Protein AF-A0A960FW73-F1 (afdb_monomer_lite)

Radius of gyration: 21.38 Å; chains: 1; bounding box: 54×30×57 Å

Secondary structure (DSSP, 8-state):
-----GGGHHHHHHHHHHHHHHHHHHHHHT----S-S--------EEEEEEEEETTEEEEEEEEE-TTS-EEEEEEE-HHHHHHHHHHHHHHHHHHT-TTS-HHHHHHHHHHHHHTT---HHHH-----------

pLDDT: mean 91.17, std 8.71, range [55.56, 98.44]

Foldseek 3Di:
DDDPDLLCLVVVLVVVVVVVVVVVVVCVVPDPDDDPPDDDDDDDFDKDKDWDQDSLGIWIKIFGADRVRDTPDIDTDGNQLVCVVVLVVVLVVLCVVPVVPPPVVNVVVNVVSVCSSVHPPVSNDPDDPDDDDDD

Structure (mmCIF, N/CA/C/O backbone):
data_AF-A0A960FW73-F1
#
_entry.id   AF-A0A960FW73-F1
#
loop_
_atom_site.group_PDB
_atom_site.id
_atom_site.type_symbol
_atom_site.label_atom_id
_atom_site.label_alt_id
_atom_site.label_comp_id
_atom_site.label_asym_id
_atom_site.label_entity_id
_atom_site.label_seq_id
_atom_site.pdbx_PDB_ins_code
_atom_site.Cartn_x
_atom_site.Cartn_y
_atom_site.Cartn_z
_atom_site.occupancy
_atom_site.B_iso_or_equiv
_atom_site.auth_seq_id
_atom_site.auth_comp_id
_atom_site.auth_asym_id
_atom_site.auth_atom_id
_atom_site.pdbx_PDB_model_num
ATOM 1 N N . GLN A 1 1 ? -25.347 3.915 -2.683 1.00 60.12 1 GLN A N 1
ATOM 2 C CA . GLN A 1 1 ? -25.306 4.412 -1.284 1.00 60.12 1 GLN A CA 1
ATOM 3 C C . GLN A 1 1 ? -23.835 4.537 -0.876 1.00 60.12 1 GLN A C 1
ATOM 5 O O . GLN A 1 1 ? -23.068 3.680 -1.290 1.00 60.12 1 GLN A O 1
ATOM 10 N N . LYS A 1 2 ? -23.401 5.581 -0.148 1.00 81.12 2 LYS A N 1
ATOM 11 C CA . LYS A 1 2 ? -21.994 5.713 0.301 1.00 81.12 2 LYS A CA 1
ATOM 12 C C . LYS A 1 2 ? -21.829 5.093 1.695 1.00 81.12 2 LYS A C 1
ATOM 14 O O . LYS A 1 2 ? -22.555 5.485 2.604 1.00 81.12 2 LYS A O 1
ATOM 19 N N . CYS A 1 3 ? -20.891 4.160 1.866 1.00 85.88 3 CYS A N 1
ATOM 20 C CA . CYS A 1 3 ? -20.528 3.621 3.181 1.00 85.88 3 CYS A CA 1
ATOM 21 C C . CYS A 1 3 ? -19.546 4.578 3.871 1.00 85.88 3 CYS A C 1
ATOM 23 O O . CYS A 1 3 ? -18.500 4.881 3.309 1.00 85.88 3 CYS A O 1
ATOM 25 N N . ARG A 1 4 ? -19.890 5.068 5.067 1.00 86.50 4 ARG A N 1
ATOM 26 C CA . ARG A 1 4 ? -19.037 5.954 5.887 1.00 86.50 4 ARG A CA 1
ATOM 27 C C . ARG A 1 4 ? -18.661 5.344 7.240 1.00 86.50 4 ARG A C 1
ATOM 29 O O . ARG A 1 4 ? -18.212 6.053 8.126 1.00 86.50 4 ARG A O 1
ATOM 36 N N . ASN A 1 5 ? -18.914 4.050 7.426 1.00 88.75 5 ASN A N 1
ATOM 37 C CA . ASN A 1 5 ? -18.656 3.370 8.688 1.00 88.75 5 ASN A CA 1
ATOM 38 C C . ASN A 1 5 ? -17.345 2.563 8.583 1.00 88.75 5 ASN A C 1
ATOM 40 O O . ASN A 1 5 ? -17.350 1.535 7.896 1.00 88.75 5 ASN A O 1
ATOM 44 N N . PRO A 1 6 ? -16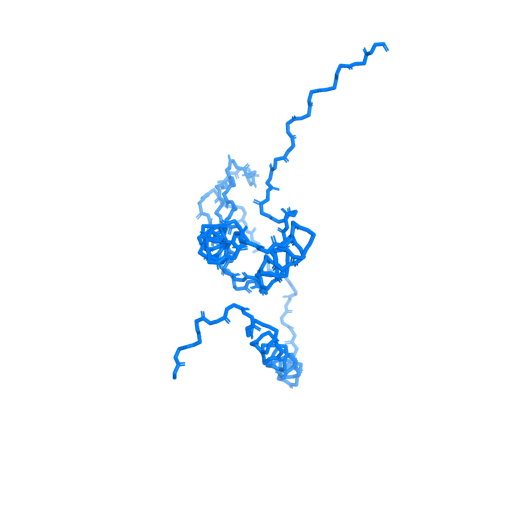.256 2.968 9.267 1.00 85.81 6 PRO A N 1
ATOM 45 C CA . PRO A 1 6 ? -14.973 2.264 9.211 1.00 85.81 6 PRO A CA 1
ATOM 46 C C . PRO A 1 6 ? -15.058 0.830 9.760 1.00 85.81 6 PRO A C 1
ATOM 48 O O . PRO A 1 6 ? -14.335 -0.053 9.304 1.00 85.81 6 PRO A O 1
ATOM 51 N N . PHE A 1 7 ? -16.019 0.525 10.637 1.00 90.12 7 PHE A N 1
ATOM 52 C CA . PHE A 1 7 ? -16.252 -0.835 11.143 1.00 90.12 7 PHE A CA 1
ATOM 53 C C . PHE A 1 7 ? -16.862 -1.786 10.100 1.00 90.12 7 PHE A C 1
ATOM 55 O O . PHE A 1 7 ? -17.032 -2.974 10.361 1.00 90.12 7 PHE A O 1
ATOM 62 N N . ARG A 1 8 ? -17.192 -1.294 8.898 1.00 93.44 8 ARG A N 1
ATOM 63 C CA . ARG A 1 8 ? -17.577 -2.131 7.750 1.00 93.44 8 ARG A CA 1
ATOM 64 C C . ARG A 1 8 ? -16.382 -2.472 6.854 1.00 93.44 8 ARG A C 1
ATOM 66 O O . ARG A 1 8 ? -16.580 -3.162 5.858 1.00 93.44 8 ARG A O 1
ATOM 73 N N . SER A 1 9 ? -15.166 -2.037 7.201 1.00 92.06 9 SER A N 1
ATOM 74 C CA . SER A 1 9 ? -13.953 -2.239 6.392 1.00 92.06 9 SER A CA 1
ATOM 75 C C . SER A 1 9 ? -13.691 -3.704 6.043 1.00 92.06 9 SER A C 1
ATOM 77 O O . SER A 1 9 ? -13.292 -3.994 4.923 1.00 92.06 9 SER A O 1
ATOM 79 N N . ILE A 1 10 ? -13.945 -4.638 6.966 1.00 93.25 10 ILE A N 1
ATOM 80 C CA . ILE A 1 10 ? -13.752 -6.076 6.732 1.00 93.25 10 ILE A CA 1
ATOM 81 C C . ILE A 1 10 ? -14.715 -6.595 5.662 1.00 93.25 10 ILE A C 1
ATOM 83 O O . ILE A 1 10 ? -14.310 -7.370 4.805 1.00 93.25 10 ILE A O 1
ATOM 87 N N . LEU A 1 11 ? -15.971 -6.135 5.669 1.00 94.75 11 LEU A N 1
ATOM 88 C CA . LEU A 1 11 ? -16.943 -6.509 4.639 1.00 94.75 11 LEU A CA 1
ATOM 89 C C . LEU A 1 11 ? -16.541 -5.959 3.270 1.00 94.75 11 LEU A C 1
ATOM 91 O O . LEU A 1 11 ? -16.654 -6.667 2.277 1.00 94.75 11 LEU A O 1
ATOM 95 N N . VAL A 1 12 ? -16.053 -4.717 3.221 1.00 93.50 12 VAL A N 1
ATOM 96 C CA . VAL A 1 12 ? -15.572 -4.103 1.973 1.00 93.50 12 VAL A CA 1
ATOM 97 C C . VAL A 1 12 ? -14.352 -4.859 1.440 1.00 93.50 12 VAL A C 1
ATOM 99 O O . VAL A 1 12 ? -14.373 -5.300 0.297 1.00 93.50 12 VAL A O 1
ATOM 102 N N . ARG A 1 13 ? -13.347 -5.115 2.286 1.00 94.44 13 ARG A N 1
ATOM 103 C CA . ARG A 1 13 ? -12.149 -5.885 1.910 1.00 94.44 13 ARG A CA 1
ATOM 104 C C . ARG A 1 13 ? -12.462 -7.326 1.508 1.00 94.44 13 ARG A C 1
ATOM 106 O O . ARG A 1 13 ? -11.785 -7.874 0.650 1.00 94.44 13 ARG A O 1
ATOM 113 N N . ALA A 1 14 ? -13.489 -7.950 2.087 1.00 96.38 14 ALA A N 1
ATOM 114 C CA . ALA A 1 14 ? -13.930 -9.278 1.660 1.00 96.38 14 ALA A CA 1
ATOM 115 C C . ALA A 1 14 ? -14.471 -9.267 0.219 1.00 96.38 14 ALA A C 1
ATOM 117 O O . ALA A 1 14 ? -14.198 -10.193 -0.541 1.00 96.38 14 ALA A O 1
ATOM 118 N N . VAL A 1 15 ? -15.195 -8.210 -0.169 1.00 96.38 15 VAL A N 1
ATOM 119 C CA . VAL A 1 15 ? -15.643 -8.020 -1.559 1.00 96.38 15 VAL A CA 1
ATOM 120 C C . VAL A 1 15 ? -14.450 -7.769 -2.483 1.00 96.38 15 VAL A C 1
ATOM 122 O O . VAL A 1 15 ? -14.378 -8.382 -3.543 1.00 96.38 15 VAL A O 1
ATOM 125 N N . GLU A 1 16 ? -13.491 -6.934 -2.073 1.00 96.19 16 GLU A N 1
ATOM 126 C CA . GLU A 1 16 ? -12.254 -6.707 -2.839 1.00 96.19 16 GLU A CA 1
ATOM 127 C C . GLU A 1 16 ? -11.449 -7.997 -3.024 1.00 96.19 16 GLU A C 1
ATOM 129 O O . GLU A 1 16 ? -10.941 -8.245 -4.111 1.00 96.19 16 GLU A O 1
ATOM 134 N N . LEU A 1 17 ? -11.370 -8.845 -1.994 1.00 97.31 17 LEU A N 1
ATOM 135 C CA . LEU A 1 17 ? -10.695 -10.137 -2.074 1.00 97.31 17 LEU A CA 1
ATOM 136 C C . LEU A 1 17 ? -11.392 -11.077 -3.061 1.00 97.31 17 LEU A C 1
ATOM 138 O O . LEU A 1 17 ? -10.716 -11.700 -3.874 1.00 97.31 17 LEU A O 1
ATOM 142 N N . ALA A 1 18 ? -12.724 -11.173 -3.009 1.00 98.19 18 ALA A N 1
ATOM 143 C CA . ALA A 1 18 ? -13.486 -11.980 -3.960 1.00 98.19 18 ALA A CA 1
ATOM 144 C C . ALA A 1 18 ? -13.241 -11.506 -5.401 1.00 98.19 18 ALA A C 1
ATOM 146 O O . ALA A 1 18 ? -12.888 -12.310 -6.259 1.00 98.19 18 ALA A O 1
ATOM 147 N N . TYR A 1 19 ? -13.319 -10.193 -5.630 1.00 97.69 19 TYR A N 1
ATOM 148 C CA . TYR A 1 19 ? -13.031 -9.596 -6.930 1.00 97.69 19 TYR A CA 1
ATOM 149 C C . TYR A 1 19 ? -11.588 -9.850 -7.389 1.00 97.69 19 TYR A C 1
ATOM 151 O O . TYR A 1 19 ? -11.363 -10.237 -8.529 1.00 97.69 19 TYR A O 1
ATOM 159 N N . ALA A 1 20 ? -10.597 -9.682 -6.510 1.00 97.44 20 ALA A N 1
ATOM 160 C CA . ALA A 1 20 ? -9.194 -9.918 -6.844 1.00 97.44 20 ALA A CA 1
ATOM 161 C C . ALA A 1 20 ? -8.926 -11.382 -7.231 1.00 97.44 20 ALA A C 1
ATOM 163 O O . ALA A 1 20 ? -8.104 -11.642 -8.108 1.00 97.44 20 ALA A O 1
ATOM 164 N N . LEU A 1 21 ? -9.620 -12.334 -6.599 1.00 98.31 21 LEU A N 1
ATOM 165 C CA . LEU A 1 21 ? -9.547 -13.751 -6.960 1.00 98.31 21 LEU A CA 1
ATOM 166 C C . LEU A 1 21 ? -10.194 -14.021 -8.323 1.00 98.31 21 LEU A C 1
ATOM 168 O O . LEU A 1 21 ? -9.598 -14.725 -9.136 1.00 98.31 21 LEU A O 1
ATOM 172 N N . GLU A 1 22 ? -11.370 -13.448 -8.591 1.00 98.44 22 GLU A N 1
ATOM 173 C CA . GLU A 1 22 ? -12.029 -13.548 -9.901 1.00 98.44 22 GLU A CA 1
ATOM 174 C C . GLU A 1 22 ? -11.154 -12.960 -11.016 1.00 98.44 22 GLU A C 1
ATOM 176 O O . GLU A 1 22 ? -10.932 -13.610 -12.036 1.00 98.44 22 GLU A O 1
ATOM 181 N N . GLU A 1 23 ? -10.576 -11.777 -10.797 1.00 97.94 23 GLU A N 1
ATOM 182 C CA . GLU A 1 23 ? -9.673 -11.144 -11.757 1.00 97.94 23 GLU A CA 1
ATOM 183 C C . GLU A 1 23 ? -8.388 -11.943 -11.966 1.00 97.94 23 GLU A C 1
ATOM 185 O O . GLU A 1 23 ? -7.907 -12.034 -13.094 1.00 97.94 23 GLU A O 1
ATOM 190 N N . ALA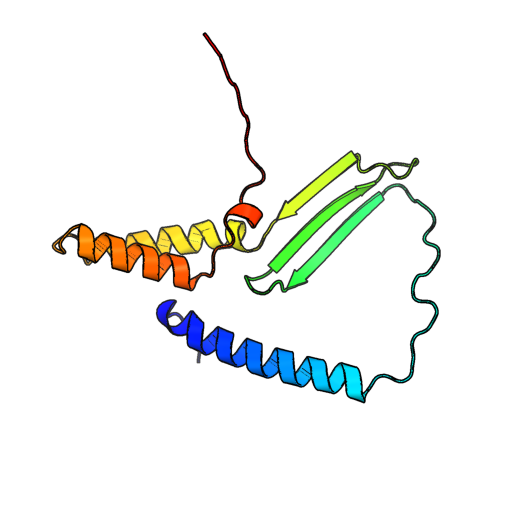 A 1 24 ? -7.835 -12.554 -10.915 1.00 97.81 24 ALA A N 1
ATOM 191 C CA . ALA A 1 24 ? -6.667 -13.416 -11.052 1.00 97.81 24 ALA A CA 1
ATOM 192 C C . ALA A 1 24 ? -6.966 -14.628 -11.946 1.00 97.81 24 ALA A C 1
ATOM 194 O O . ALA A 1 24 ? -6.171 -14.933 -12.834 1.00 97.81 24 ALA A O 1
ATOM 195 N N . VAL A 1 25 ? -8.117 -15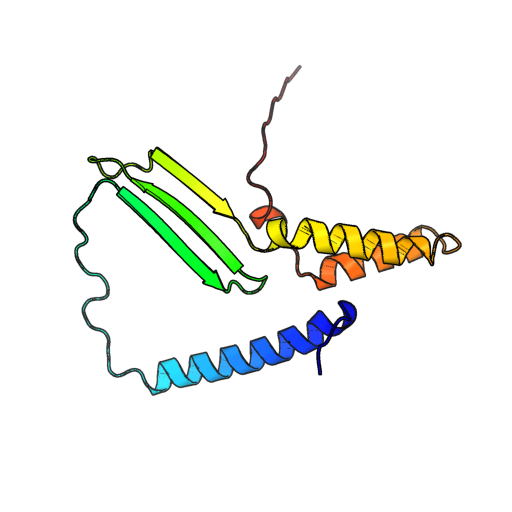.284 -11.752 1.00 98.19 25 VAL A N 1
ATOM 196 C CA . VAL A 1 25 ? -8.563 -16.393 -12.613 1.00 98.19 25 VAL A CA 1
ATOM 197 C C . VAL A 1 25 ? -8.751 -15.908 -14.046 1.00 98.19 25 VAL A C 1
ATOM 199 O O . VAL A 1 25 ? -8.183 -16.499 -14.957 1.00 98.19 25 VAL A O 1
ATOM 202 N N . ARG A 1 26 ? -9.446 -14.783 -14.247 1.00 98.00 26 ARG A N 1
ATOM 203 C CA . ARG A 1 26 ? -9.654 -14.200 -15.577 1.00 98.00 26 ARG A CA 1
ATOM 204 C C . ARG A 1 26 ? -8.334 -13.911 -16.297 1.00 98.00 26 ARG A C 1
ATOM 206 O O . ARG A 1 26 ? -8.184 -14.263 -17.458 1.00 98.00 26 ARG A O 1
ATOM 213 N N . VAL A 1 27 ? -7.359 -13.301 -15.617 1.00 96.06 27 VAL A N 1
ATOM 214 C CA . VAL A 1 27 ? -6.031 -13.003 -16.188 1.00 96.06 27 VAL A CA 1
ATOM 215 C C . VAL A 1 27 ? -5.279 -14.278 -16.579 1.00 96.06 27 VAL A C 1
ATOM 217 O O . VAL A 1 27 ? -4.571 -14.272 -17.585 1.00 96.06 27 VAL A O 1
ATOM 220 N N . ILE A 1 28 ? -5.418 -15.356 -15.803 1.00 96.06 28 ILE A N 1
ATOM 221 C CA . ILE A 1 28 ? -4.815 -16.659 -16.110 1.00 96.06 28 ILE A CA 1
ATOM 222 C C . ILE A 1 28 ? -5.507 -17.307 -17.315 1.00 96.06 28 ILE A C 1
ATOM 224 O O . ILE A 1 28 ? -4.819 -17.783 -18.215 1.00 96.06 28 ILE A O 1
ATOM 228 N N . ASP A 1 29 ? -6.839 -17.306 -17.351 1.00 97.12 29 ASP A N 1
ATOM 229 C CA . ASP A 1 29 ? -7.625 -17.926 -18.424 1.00 97.12 29 ASP A CA 1
ATOM 230 C C . ASP A 1 29 ? -7.461 -17.186 -19.763 1.00 97.12 29 ASP A C 1
ATOM 232 O O . ASP A 1 29 ? -7.370 -17.814 -20.819 1.00 97.12 29 ASP A O 1
ATOM 236 N N . ASP A 1 30 ? -7.355 -15.854 -19.722 1.00 96.06 30 ASP A N 1
ATOM 237 C CA . ASP A 1 30 ? -7.140 -14.998 -20.895 1.00 96.06 30 ASP A CA 1
ATOM 238 C C . ASP A 1 30 ? -5.677 -15.005 -21.383 1.00 96.06 30 ASP A C 1
ATOM 240 O O . ASP A 1 30 ? -5.339 -14.366 -22.386 1.00 96.06 30 ASP A O 1
ATOM 244 N N . TRP A 1 31 ? -4.771 -15.694 -20.684 1.00 93.12 31 TRP A N 1
ATOM 245 C CA . TRP A 1 31 ? -3.351 -15.674 -21.005 1.00 93.12 31 TRP A CA 1
ATOM 246 C C . TRP A 1 31 ? -3.035 -16.436 -22.299 1.00 93.12 31 TRP A C 1
ATOM 248 O O . TRP A 1 31 ? -3.103 -17.662 -22.366 1.00 93.12 31 TRP A O 1
ATOM 258 N N . GLN A 1 32 ? -2.579 -15.715 -23.326 1.00 92.44 32 GLN A N 1
ATOM 259 C CA . GLN A 1 32 ? -2.218 -16.285 -24.637 1.00 92.44 32 GLN A CA 1
ATOM 260 C C . GLN A 1 32 ? -0.700 -16.478 -24.832 1.00 92.44 32 GLN A C 1
ATOM 262 O O . GLN A 1 32 ? -0.239 -16.725 -25.946 1.00 92.44 32 GLN A O 1
ATOM 267 N N . GLY A 1 33 ? 0.084 -16.382 -23.753 1.00 86.31 33 GLY A N 1
ATOM 268 C CA . GLY A 1 33 ? 1.550 -16.362 -23.790 1.00 86.31 33 GLY A CA 1
ATOM 269 C C . GLY A 1 33 ? 2.129 -14.949 -23.654 1.00 86.31 33 GLY A C 1
ATOM 270 O O . GLY A 1 33 ? 1.508 -13.965 -24.049 1.00 86.31 33 GLY A O 1
ATOM 271 N N . ALA A 1 34 ? 3.335 -14.842 -23.085 1.00 76.69 34 ALA A N 1
ATOM 272 C CA . ALA A 1 34 ? 4.051 -13.569 -22.981 1.00 76.69 34 ALA A CA 1
ATOM 273 C C . ALA A 1 34 ? 4.893 -13.300 -24.232 1.00 76.69 34 ALA A C 1
ATOM 275 O O . ALA A 1 34 ? 5.480 -14.214 -24.813 1.00 76.69 34 ALA A O 1
ATOM 276 N N . ALA A 1 35 ? 5.067 -12.016 -24.554 1.00 76.00 35 ALA A N 1
ATOM 277 C CA . ALA A 1 35 ? 6.270 -11.552 -25.242 1.00 76.00 35 ALA A CA 1
ATOM 278 C C . ALA A 1 35 ? 7.521 -11.782 -24.358 1.00 76.00 35 ALA A C 1
ATOM 280 O O . ALA A 1 35 ? 7.459 -12.423 -23.309 1.00 76.00 35 ALA A O 1
ATOM 281 N N . ALA A 1 36 ? 8.678 -11.249 -24.755 1.00 85.75 36 ALA A N 1
ATOM 282 C CA . 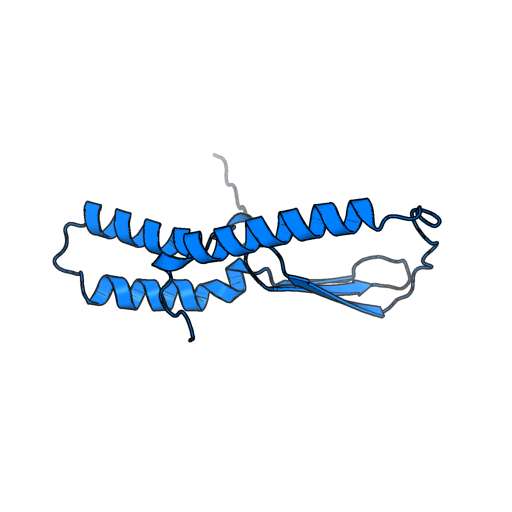ALA A 1 36 ? 9.849 -11.255 -23.880 1.00 85.75 36 ALA A CA 1
ATOM 283 C C . ALA A 1 36 ? 9.485 -10.707 -22.474 1.00 85.75 36 ALA A C 1
ATOM 285 O O . ALA A 1 36 ? 8.786 -9.695 -22.387 1.00 85.75 36 ALA A O 1
ATOM 286 N N . PRO A 1 37 ? 9.944 -11.345 -21.377 1.00 86.75 37 PRO A N 1
ATOM 287 C CA . PRO A 1 37 ? 9.544 -10.996 -20.005 1.00 86.75 37 PRO A CA 1
ATOM 288 C C . PRO A 1 37 ? 10.047 -9.615 -19.556 1.00 86.75 37 PRO A C 1
ATOM 290 O O . PRO A 1 37 ? 9.652 -9.114 -18.507 1.00 86.75 37 PRO A O 1
ATOM 293 N N . ALA A 1 38 ? 10.930 -9.011 -20.346 1.00 90.19 38 ALA A N 1
ATOM 294 C CA . ALA A 1 38 ? 11.411 -7.655 -20.197 1.00 90.19 38 ALA A CA 1
ATOM 295 C C . ALA A 1 38 ? 11.748 -7.088 -21.580 1.00 90.19 38 ALA A C 1
ATOM 297 O O . ALA A 1 38 ? 12.026 -7.828 -22.527 1.00 90.19 38 ALA A O 1
ATOM 298 N N . ILE A 1 39 ? 11.766 -5.764 -21.664 1.00 90.88 39 ILE A N 1
ATOM 299 C CA . ILE A 1 39 ? 12.308 -5.020 -22.798 1.00 90.88 39 ILE A CA 1
ATOM 300 C C . ILE A 1 39 ? 13.555 -4.266 -22.347 1.00 90.88 39 ILE A C 1
ATOM 302 O O . ILE A 1 39 ? 13.681 -3.906 -21.175 1.00 90.88 39 ILE A O 1
ATOM 306 N N . GLU A 1 40 ? 14.472 -4.012 -23.275 1.00 92.00 40 GLU A N 1
ATOM 307 C CA . GLU A 1 40 ? 15.600 -3.132 -23.002 1.00 92.00 40 GLU A CA 1
ATOM 308 C C . GLU A 1 40 ? 15.090 -1.696 -22.838 1.00 92.00 40 GLU A C 1
ATOM 310 O O . GLU A 1 40 ? 14.423 -1.147 -23.718 1.00 92.00 40 GLU A O 1
ATOM 315 N N . VAL A 1 41 ? 15.387 -1.091 -21.689 1.00 90.19 41 VAL A N 1
ATOM 316 C CA . VAL A 1 41 ? 15.030 0.296 -21.394 1.00 90.19 41 VAL A CA 1
ATOM 317 C C . VAL A 1 41 ? 16.329 1.086 -21.258 1.00 90.19 41 VAL A C 1
ATOM 319 O O . VAL A 1 41 ? 16.990 0.980 -20.223 1.00 90.19 41 VAL A O 1
ATOM 322 N N . PRO A 1 42 ? 16.731 1.864 -22.280 1.00 91.69 42 PRO A N 1
ATOM 323 C CA . PRO A 1 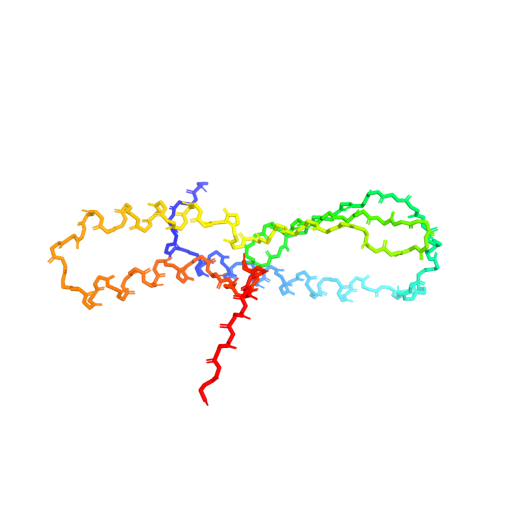42 ? 17.930 2.680 -22.179 1.00 91.69 42 PRO A CA 1
ATOM 324 C C . PRO A 1 42 ? 17.736 3.749 -21.104 1.00 91.69 42 PRO A C 1
ATOM 326 O O . PRO A 1 42 ? 16.687 4.398 -21.035 1.00 91.69 42 PRO A O 1
ATOM 329 N N . VAL A 1 43 ? 18.767 3.941 -20.282 1.00 91.56 43 VAL A N 1
ATOM 330 C CA . VAL A 1 43 ? 18.782 4.959 -19.231 1.00 91.56 43 VAL A CA 1
ATOM 331 C C . VAL A 1 43 ? 18.584 6.341 -19.842 1.00 91.56 43 VAL A C 1
ATOM 333 O O . VAL A 1 43 ? 19.220 6.706 -20.831 1.00 91.56 43 VAL A O 1
ATOM 336 N N . ARG A 1 44 ? 17.685 7.118 -19.237 1.00 94.00 44 ARG A N 1
ATOM 337 C CA . ARG A 1 44 ? 17.442 8.514 -19.591 1.00 94.00 44 ARG A CA 1
ATOM 338 C C . ARG A 1 44 ? 17.277 9.320 -18.316 1.00 94.00 44 ARG A C 1
ATOM 340 O O . ARG A 1 44 ? 16.489 8.943 -17.448 1.00 94.00 44 ARG A O 1
ATOM 347 N N . ALA A 1 45 ? 17.984 10.443 -18.236 1.00 97.00 45 ALA A N 1
ATOM 348 C CA . ALA A 1 45 ? 17.736 11.419 -17.191 1.00 97.00 45 ALA A CA 1
ATOM 349 C C . ALA A 1 45 ? 16.299 11.945 -17.306 1.00 97.00 45 ALA A C 1
ATOM 351 O O . ALA A 1 45 ? 15.796 12.183 -18.408 1.00 97.00 45 ALA A O 1
ATOM 352 N N . GLY A 1 46 ? 15.629 12.130 -16.173 1.00 97.25 46 GLY A N 1
ATOM 353 C CA . GLY A 1 46 ? 14.248 12.594 -16.176 1.00 97.25 46 GLY A CA 1
ATOM 354 C C . GLY A 1 46 ? 13.531 12.407 -14.851 1.00 97.25 46 GLY A C 1
ATOM 355 O O . GLY A 1 46 ? 14.108 11.968 -13.858 1.00 97.25 46 GLY A O 1
ATOM 356 N N . VAL A 1 47 ? 12.248 12.759 -14.847 1.00 98.12 47 VAL A N 1
ATOM 357 C CA . VAL A 1 47 ? 11.352 12.566 -13.706 1.00 98.12 47 VAL A CA 1
ATOM 358 C C . VAL A 1 47 ? 10.268 11.575 -14.106 1.00 98.12 47 VAL A C 1
ATOM 360 O O . VAL A 1 47 ? 9.552 11.794 -15.080 1.00 98.12 47 VAL A O 1
ATOM 363 N N . GLY A 1 48 ? 10.168 10.483 -13.355 1.00 96.50 48 GLY A N 1
ATOM 364 C CA . GLY A 1 48 ? 9.150 9.453 -13.517 1.00 96.50 48 GLY A CA 1
ATOM 365 C C . GLY A 1 48 ? 8.154 9.483 -12.366 1.00 96.50 48 GLY A C 1
ATOM 366 O O . GLY A 1 48 ? 8.529 9.736 -11.221 1.00 96.50 48 GLY A O 1
ATOM 367 N N . HIS A 1 49 ? 6.894 9.197 -12.677 1.00 97.94 49 HIS A N 1
ATOM 368 C CA . HIS A 1 49 ? 5.812 9.077 -11.707 1.00 97.94 49 HIS A CA 1
ATOM 369 C C . HIS A 1 49 ? 5.148 7.710 -11.870 1.00 97.94 49 HIS A C 1
ATOM 371 O O . HIS A 1 49 ? 4.964 7.244 -12.993 1.00 97.94 49 HIS A O 1
ATOM 377 N N . GLY A 1 50 ? 4.775 7.086 -10.759 1.00 97.38 50 GLY A N 1
ATOM 378 C CA . GLY A 1 50 ? 4.022 5.839 -10.731 1.00 97.38 50 GLY A CA 1
ATOM 379 C C . GLY A 1 50 ? 2.921 5.933 -9.690 1.00 97.38 50 GLY A C 1
ATOM 380 O O . GLY A 1 50 ? 3.159 6.401 -8.579 1.00 97.38 50 GLY A O 1
ATOM 381 N N . ALA A 1 51 ? 1.717 5.509 -10.053 1.00 97.75 51 ALA A N 1
ATOM 382 C CA . ALA A 1 51 ? 0.590 5.428 -9.140 1.00 97.75 51 ALA A CA 1
ATOM 383 C C . ALA A 1 51 ? -0.101 4.079 -9.329 1.00 97.75 51 ALA A C 1
ATOM 385 O O . ALA A 1 51 ? -0.359 3.670 -10.460 1.00 97.75 51 ALA A O 1
ATOM 386 N N . THR A 1 52 ? -0.372 3.390 -8.226 1.00 96.75 52 THR A N 1
ATOM 387 C CA . THR A 1 52 ? -1.074 2.100 -8.219 1.00 96.75 52 THR A CA 1
ATOM 388 C C . THR A 1 52 ? -2.006 2.035 -7.021 1.00 96.75 52 THR A C 1
ATOM 390 O O . THR A 1 52 ? -1.729 2.656 -5.996 1.00 96.75 52 THR A O 1
ATOM 393 N N . GLU A 1 53 ? -3.088 1.272 -7.128 1.00 95.94 53 GLU A N 1
ATOM 394 C CA . GLU A 1 53 ? -3.901 0.924 -5.964 1.00 95.94 53 GLU A CA 1
ATOM 395 C C . GLU A 1 53 ? -3.239 -0.245 -5.236 1.00 95.94 53 GLU A C 1
ATOM 397 O O . GLU A 1 53 ? -3.215 -1.375 -5.724 1.00 95.94 53 GLU A O 1
ATOM 402 N N . ALA A 1 54 ? -2.662 0.037 -4.070 1.00 94.25 54 ALA A N 1
ATOM 403 C CA . ALA A 1 54 ? -2.248 -1.004 -3.144 1.00 94.25 54 ALA A CA 1
ATOM 404 C C . ALA A 1 54 ? -3.463 -1.439 -2.301 1.00 94.25 54 ALA A C 1
ATOM 406 O O . ALA A 1 54 ? -4.424 -0.682 -2.172 1.00 94.25 54 ALA A O 1
ATOM 407 N N . PRO A 1 55 ? -3.420 -2.597 -1.613 1.00 92.12 55 PRO A N 1
ATOM 408 C CA . PRO A 1 55 ? -4.558 -3.074 -0.812 1.00 92.12 55 PRO A CA 1
ATOM 409 C C . PRO A 1 55 ? -5.031 -2.127 0.307 1.00 92.12 55 PRO A C 1
ATOM 411 O O . PRO A 1 55 ? -6.067 -2.353 0.916 1.00 92.12 55 PRO A O 1
ATOM 414 N N . ARG A 1 56 ? -4.243 -1.092 0.630 1.00 93.19 56 ARG A N 1
ATOM 415 C CA . ARG A 1 56 ? -4.509 -0.112 1.698 1.00 93.19 56 ARG A CA 1
ATOM 416 C C . ARG A 1 56 ? -4.874 1.278 1.157 1.00 93.19 56 ARG A C 1
ATOM 418 O O . ARG A 1 56 ? -4.978 2.219 1.943 1.00 93.19 56 ARG A O 1
ATOM 425 N N . GLY A 1 57 ? -5.018 1.409 -0.165 1.00 92.88 57 GLY A N 1
ATOM 426 C CA . GLY A 1 57 ? -5.290 2.647 -0.898 1.00 92.88 57 GLY A CA 1
ATOM 427 C C . GLY A 1 57 ? -4.188 3.014 -1.898 1.00 92.88 57 GLY A C 1
ATOM 428 O O . GLY A 1 57 ? -3.297 2.214 -2.197 1.00 92.88 57 GLY A O 1
ATOM 429 N N . LEU A 1 58 ? -4.221 4.261 -2.369 1.00 96.19 58 LEU A N 1
ATOM 430 C CA . LEU A 1 58 ? -3.321 4.767 -3.401 1.00 96.19 58 LEU A CA 1
ATOM 431 C C . LEU A 1 58 ? -1.855 4.761 -2.948 1.00 96.19 58 LEU A C 1
ATOM 433 O O . LEU A 1 58 ? -1.500 5.348 -1.928 1.00 96.19 58 LEU A O 1
ATOM 437 N N . LEU A 1 59 ? -0.983 4.152 -3.744 1.00 96.38 59 LEU A N 1
ATOM 438 C CA . LEU A 1 59 ? 0.467 4.211 -3.605 1.00 96.38 59 LEU A CA 1
ATOM 439 C C . LEU A 1 59 ? 1.037 5.078 -4.727 1.00 96.38 59 LEU A C 1
ATOM 441 O O . LEU A 1 59 ? 0.909 4.727 -5.901 1.00 96.38 59 LEU A O 1
ATOM 445 N N . TYR A 1 60 ? 1.685 6.187 -4.366 1.00 97.50 60 TYR A N 1
ATOM 446 C CA . TYR A 1 60 ? 2.293 7.115 -5.320 1.00 97.50 60 TYR A CA 1
ATOM 447 C C . TYR A 1 60 ? 3.804 7.214 -5.138 1.00 97.50 60 TYR A C 1
ATOM 449 O O . TYR A 1 60 ? 4.307 7.385 -4.028 1.00 97.50 60 TYR A O 1
ATOM 457 N N . HIS A 1 61 ? 4.533 7.117 -6.243 1.00 97.44 61 HIS A N 1
ATOM 458 C CA . HIS A 1 61 ? 5.982 7.204 -6.298 1.00 97.44 61 HIS A CA 1
ATOM 459 C C . HIS A 1 61 ? 6.401 8.249 -7.334 1.00 97.44 61 HIS A C 1
ATOM 461 O O . HIS A 1 61 ? 5.838 8.330 -8.427 1.00 97.44 61 HIS A O 1
ATOM 467 N N . ARG A 1 62 ? 7.446 9.011 -7.018 1.00 98.06 62 ARG A N 1
ATOM 468 C CA . ARG A 1 62 ? 8.138 9.899 -7.951 1.00 98.06 62 ARG A CA 1
ATOM 469 C C . ARG A 1 62 ? 9.637 9.713 -7.811 1.00 98.06 62 ARG A C 1
ATOM 471 O O . ARG A 1 62 ? 10.158 9.755 -6.701 1.00 98.06 62 ARG A O 1
ATOM 478 N N . TYR A 1 63 ? 10.323 9.586 -8.937 1.00 97.81 63 TYR A N 1
ATOM 479 C CA . TYR A 1 63 ? 11.773 9.440 -8.984 1.00 97.81 63 TYR A CA 1
ATOM 480 C C . TYR A 1 63 ? 12.381 10.454 -9.943 1.00 97.81 63 TYR A C 1
ATOM 482 O O . TYR A 1 63 ? 11.851 10.664 -11.034 1.00 97.81 63 TYR A O 1
ATOM 490 N N . ARG A 1 64 ? 13.508 11.054 -9.558 1.00 98.12 64 ARG A N 1
ATOM 491 C CA . ARG A 1 64 ? 14.379 11.810 -10.463 1.00 98.12 64 ARG A CA 1
ATOM 492 C C . ARG A 1 64 ? 15.606 10.964 -10.774 1.00 98.12 64 ARG A C 1
ATOM 494 O O . ARG A 1 64 ? 16.366 10.643 -9.864 1.00 98.12 64 ARG A O 1
ATOM 501 N N . ILE A 1 65 ? 15.788 10.629 -12.043 1.00 97.62 65 ILE A N 1
ATOM 502 C CA . ILE A 1 65 ? 16.892 9.814 -12.553 1.00 97.62 65 ILE A CA 1
ATOM 503 C C . ILE A 1 65 ? 17.926 10.731 -13.214 1.00 97.62 65 ILE A C 1
ATOM 505 O O . ILE A 1 65 ? 17.552 11.653 -13.945 1.00 97.62 65 ILE A O 1
ATOM 509 N N . ALA A 1 66 ? 19.209 10.513 -12.931 1.00 96.81 66 ALA A N 1
ATOM 510 C CA . ALA A 1 66 ? 20.331 11.220 -13.548 1.00 96.81 66 ALA A CA 1
ATOM 511 C C . ALA A 1 66 ? 20.790 10.544 -14.856 1.00 96.81 66 ALA A C 1
ATOM 513 O O . ALA A 1 66 ? 20.297 9.481 -15.228 1.00 96.81 66 ALA A O 1
ATOM 514 N N . GLU A 1 67 ? 21.727 11.167 -15.577 1.00 95.75 67 GLU A N 1
ATOM 515 C CA . GLU A 1 67 ? 22.225 10.655 -16.867 1.00 95.75 67 GLU A CA 1
ATOM 516 C C . GLU A 1 67 ? 22.923 9.294 -16.749 1.00 95.75 67 GLU A C 1
ATOM 518 O O . GLU A 1 67 ? 22.822 8.473 -17.655 1.00 95.75 67 GLU A O 1
ATOM 523 N N . ASP A 1 68 ? 23.574 9.032 -15.615 1.00 94.88 68 ASP A N 1
ATOM 524 C CA . ASP A 1 68 ? 24.218 7.754 -15.294 1.00 94.88 68 ASP A CA 1
ATOM 525 C C . ASP A 1 68 ? 23.233 6.676 -14.799 1.00 94.88 68 ASP A C 1
ATOM 527 O O . ASP A 1 68 ? 23.634 5.550 -14.508 1.00 94.88 68 ASP A O 1
ATOM 531 N N . GLY A 1 69 ? 21.942 7.011 -14.698 1.00 94.56 69 GLY A N 1
ATOM 532 C CA . GLY A 1 69 ? 20.882 6.112 -14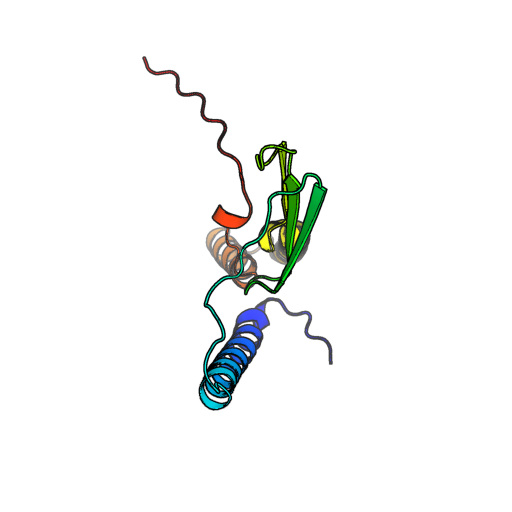.243 1.00 94.56 69 GLY A CA 1
ATOM 533 C C . GLY A 1 69 ? 20.691 6.062 -12.733 1.00 94.56 69 GLY A C 1
ATOM 534 O O . GLY A 1 69 ? 19.812 5.342 -12.259 1.00 94.56 69 GLY A O 1
ATOM 535 N N . SER A 1 70 ? 21.457 6.837 -11.965 1.00 96.62 70 SER A N 1
ATOM 536 C CA . SER A 1 70 ? 21.277 6.925 -10.518 1.00 96.62 70 SER A CA 1
ATOM 537 C C . SER A 1 70 ? 19.982 7.657 -10.143 1.00 96.62 70 SER A C 1
ATOM 539 O O . SER A 1 70 ? 19.523 8.576 -10.829 1.00 96.62 70 SER A O 1
ATOM 541 N N . ILE A 1 71 ? 19.373 7.253 -9.023 1.00 97.06 71 ILE A N 1
ATOM 542 C CA . ILE A 1 71 ? 18.228 7.956 -8.437 1.00 97.06 71 ILE A CA 1
ATOM 543 C C . ILE A 1 71 ? 18.767 9.145 -7.640 1.00 97.06 71 ILE A C 1
ATOM 545 O O . ILE A 1 71 ? 19.328 8.978 -6.561 1.00 97.06 71 ILE A O 1
ATOM 549 N N . GLY A 1 72 ? 18.571 10.354 -8.159 1.00 95.62 72 GLY A N 1
ATOM 550 C CA . GLY A 1 72 ? 18.940 11.591 -7.471 1.00 95.62 72 GLY A CA 1
ATOM 551 C C . GLY A 1 72 ? 17.888 12.075 -6.471 1.00 95.62 72 GLY A C 1
ATOM 552 O O . GLY A 1 72 ? 18.193 12.894 -5.608 1.00 95.62 72 GLY A O 1
ATOM 553 N N . GLU A 1 73 ? 16.639 11.626 -6.600 1.00 97.56 73 GLU A N 1
ATOM 554 C CA . GLU A 1 73 ? 15.545 11.967 -5.686 1.00 97.56 73 GLU A CA 1
ATOM 555 C C . GLU A 1 73 ? 14.463 10.888 -5.732 1.00 97.56 73 GLU A C 1
ATOM 557 O O . GLU A 1 73 ? 14.126 10.399 -6.813 1.00 97.56 73 GLU A O 1
ATOM 562 N N . ALA A 1 74 ? 13.888 10.561 -4.576 1.00 96.50 74 ALA A N 1
ATOM 563 C CA . ALA A 1 74 ? 12.740 9.674 -4.458 1.00 96.50 74 ALA A CA 1
ATOM 564 C C . ALA A 1 74 ? 11.699 10.292 -3.518 1.00 96.50 74 ALA A C 1
ATOM 566 O O . ALA A 1 74 ? 12.008 10.671 -2.390 1.00 96.50 74 ALA A O 1
ATOM 567 N N . THR A 1 75 ? 10.455 10.365 -3.977 1.00 96.25 75 THR A N 1
ATOM 568 C CA . THR A 1 75 ? 9.289 10.688 -3.156 1.00 96.25 75 THR A CA 1
ATOM 569 C C . THR A 1 75 ? 8.362 9.486 -3.180 1.00 96.25 75 THR A C 1
ATOM 571 O O . THR A 1 75 ? 7.920 9.072 -4.250 1.00 96.25 75 THR A O 1
ATOM 574 N N . ILE A 1 76 ? 8.059 8.934 -2.010 1.00 95.06 76 ILE A N 1
ATOM 575 C CA . ILE A 1 76 ? 7.139 7.809 -1.854 1.00 95.06 76 ILE A CA 1
ATOM 576 C C . ILE A 1 76 ? 6.026 8.268 -0.920 1.00 95.06 76 ILE A C 1
ATOM 578 O O . ILE A 1 76 ? 6.287 8.731 0.189 1.00 95.06 76 ILE A O 1
ATOM 582 N N . VAL A 1 77 ? 4.787 8.177 -1.394 1.00 95.12 77 VAL A N 1
ATOM 583 C CA . VAL A 1 77 ? 3.580 8.522 -0.646 1.00 95.12 77 VAL A CA 1
ATOM 584 C C . VAL A 1 77 ? 2.757 7.238 -0.501 1.00 95.12 77 VAL A C 1
ATOM 586 O O . VAL A 1 77 ? 1.986 6.884 -1.398 1.00 95.12 77 VAL A O 1
ATOM 589 N N . PRO A 1 78 ? 2.978 6.481 0.588 1.00 94.25 78 PRO A N 1
ATOM 590 C CA . PRO A 1 78 ? 2.299 5.218 0.835 1.00 94.25 78 PRO A CA 1
ATOM 591 C C . PRO A 1 78 ? 0.841 5.438 1.281 1.00 94.25 78 PRO A C 1
ATOM 593 O O . PRO A 1 78 ? 0.496 6.513 1.779 1.00 94.25 78 PRO A O 1
ATOM 596 N N . PRO A 1 79 ? -0.042 4.433 1.157 1.00 93.50 79 PRO A N 1
ATOM 597 C CA . PRO A 1 79 ? -1.463 4.611 1.461 1.00 93.50 79 PRO A CA 1
ATOM 598 C C . PRO A 1 79 ? -1.736 4.934 2.934 1.00 93.50 79 PRO A C 1
ATOM 600 O O . PRO A 1 79 ? -2.534 5.806 3.267 1.00 93.50 79 PRO A O 1
ATOM 603 N N . THR A 1 80 ? -1.040 4.255 3.849 1.00 93.06 80 THR A N 1
ATOM 604 C CA . THR A 1 80 ? -1.275 4.421 5.289 1.00 93.06 80 THR A CA 1
ATOM 605 C C . THR A 1 80 ? -0.918 5.826 5.785 1.00 93.06 80 THR A C 1
ATOM 607 O O . THR A 1 80 ? -1.633 6.342 6.639 1.00 93.06 80 THR A O 1
ATOM 610 N N . SER A 1 81 ? 0.117 6.481 5.240 1.00 92.38 81 SER A N 1
ATOM 611 C CA . SER A 1 81 ? 0.446 7.860 5.636 1.00 92.38 81 SER A CA 1
ATOM 612 C C . SER A 1 81 ? -0.601 8.862 5.143 1.00 92.38 81 SER A C 1
ATOM 614 O O . SER A 1 81 ? -0.937 9.799 5.860 1.00 92.38 81 SER A O 1
ATOM 616 N N . GLN A 1 82 ? -1.194 8.629 3.969 1.00 93.44 82 GLN A N 1
ATOM 617 C CA . GLN A 1 82 ? -2.313 9.437 3.469 1.00 93.44 82 GLN A CA 1
ATOM 618 C C . GLN A 1 82 ? -3.560 9.292 4.350 1.00 93.44 82 GLN A C 1
ATOM 620 O O . GLN A 1 82 ? -4.253 10.274 4.613 1.00 93.44 82 GLN A O 1
ATOM 625 N N . ASN A 1 83 ? -3.819 8.085 4.856 1.00 92.38 83 ASN A N 1
ATOM 626 C CA . ASN A 1 83 ? -4.965 7.807 5.722 1.00 92.38 83 ASN A CA 1
ATOM 627 C C . ASN A 1 83 ? -4.785 8.300 7.167 1.00 92.38 83 ASN A C 1
ATOM 629 O O . ASN A 1 83 ? -5.759 8.312 7.918 1.00 92.38 83 ASN A O 1
ATOM 633 N N . GLN A 1 84 ? -3.587 8.735 7.571 1.00 93.44 84 GLN A N 1
ATOM 634 C CA . GLN A 1 84 ? -3.297 9.105 8.959 1.00 93.44 84 GLN A CA 1
ATOM 635 C C . GLN A 1 84 ? -4.235 10.197 9.492 1.00 93.44 84 GLN A C 1
ATOM 637 O O . GLN A 1 84 ? -4.763 10.070 10.594 1.00 93.44 84 GLN A O 1
ATOM 642 N N . LEU A 1 85 ? -4.514 11.229 8.690 1.00 93.69 85 LEU A N 1
ATOM 643 C CA . LEU A 1 85 ? -5.417 12.309 9.096 1.00 93.69 85 LEU A CA 1
ATOM 644 C C . LEU A 1 85 ? -6.844 11.800 9.366 1.00 93.69 85 LEU A C 1
ATOM 646 O O . LEU A 1 85 ? -7.493 12.253 10.309 1.00 93.69 85 LEU A O 1
ATOM 650 N N . ALA A 1 86 ? -7.325 10.856 8.552 1.00 93.00 86 ALA A N 1
ATOM 651 C CA . ALA A 1 86 ? -8.637 10.243 8.734 1.00 93.00 86 ALA A CA 1
ATOM 652 C C . ALA A 1 86 ? -8.665 9.361 9.988 1.00 93.00 86 ALA A C 1
ATOM 654 O O . ALA A 1 86 ? -9.581 9.487 10.794 1.00 93.00 86 ALA A O 1
ATOM 655 N N . VAL A 1 87 ? -7.626 8.545 10.201 1.00 93.69 87 VAL A N 1
ATOM 656 C CA . VAL A 1 87 ? -7.481 7.712 11.406 1.00 93.69 87 VAL A CA 1
ATOM 657 C C . VAL A 1 87 ? -7.515 8.574 12.669 1.00 93.69 87 VAL A C 1
ATOM 659 O O . VAL A 1 87 ? -8.277 8.284 13.586 1.00 93.69 87 VAL A O 1
ATOM 662 N N . GLU A 1 88 ? -6.728 9.651 12.721 1.00 94.62 88 GLU A N 1
ATOM 663 C CA . GLU A 1 88 ? -6.679 10.553 13.878 1.00 94.62 88 GLU A CA 1
ATOM 664 C C . GLU A 1 88 ? -8.008 11.286 14.105 1.00 94.62 88 GLU A C 1
ATOM 666 O O . GLU A 1 88 ? -8.448 11.444 15.248 1.00 94.62 88 GLU A O 1
ATOM 671 N N . GLY A 1 89 ? -8.653 11.738 13.025 1.00 94.38 89 GLY A N 1
ATOM 672 C CA . GLY A 1 89 ? -9.958 12.394 13.078 1.00 94.38 89 GLY A CA 1
ATOM 673 C C . GLY A 1 89 ? -11.048 11.472 13.618 1.00 94.38 89 GLY A C 1
ATOM 674 O O . GLY A 1 89 ? -11.753 11.841 14.560 1.00 94.38 89 GLY A O 1
ATOM 675 N N . ASP A 1 90 ? -11.138 10.261 13.073 1.00 92.75 90 ASP A N 1
ATOM 676 C CA . ASP A 1 90 ? -12.107 9.251 13.491 1.00 92.75 90 ASP A CA 1
ATOM 677 C C . ASP A 1 90 ? -11.855 8.794 14.924 1.00 92.75 90 ASP A C 1
ATOM 679 O O . ASP A 1 90 ? -12.801 8.668 15.697 1.00 92.75 90 ASP A O 1
ATOM 683 N N . LEU A 1 91 ? -10.592 8.595 15.311 1.00 94.31 91 LEU A N 1
ATOM 684 C CA . LEU A 1 91 ? -10.239 8.205 16.673 1.00 94.31 91 LEU A CA 1
ATOM 685 C C . LEU A 1 91 ? -10.626 9.294 17.679 1.00 94.31 91 LEU A C 1
ATOM 687 O O . LEU A 1 91 ? -11.193 8.992 18.728 1.00 94.31 91 LEU A O 1
ATOM 691 N N . ARG A 1 92 ? -10.380 10.567 17.346 1.00 94.50 92 ARG A N 1
ATOM 692 C CA . ARG A 1 92 ? -10.798 11.701 18.178 1.00 94.50 92 ARG A CA 1
ATOM 693 C C . ARG A 1 92 ? -12.314 11.727 18.352 1.00 94.50 92 ARG A C 1
ATOM 695 O O . ARG A 1 92 ? -12.779 11.816 19.486 1.00 94.50 92 ARG A O 1
ATOM 702 N N . ALA A 1 93 ? -13.068 11.626 17.258 1.00 92.75 93 ALA A N 1
ATOM 703 C CA . ALA A 1 93 ? -14.530 11.602 17.305 1.00 92.75 93 ALA A CA 1
ATOM 704 C C . ALA A 1 93 ? -15.051 10.396 18.108 1.00 92.75 93 ALA A C 1
ATOM 706 O O . ALA A 1 93 ? -15.957 10.531 18.925 1.00 92.75 93 ALA A O 1
ATOM 707 N N . PHE A 1 94 ? -14.426 9.230 17.932 1.00 91.56 94 PHE A N 1
ATOM 708 C CA . PHE A 1 94 ? -14.776 8.003 18.638 1.00 91.56 94 PHE A CA 1
ATOM 709 C C . PHE A 1 94 ? -14.582 8.122 20.157 1.00 91.56 94 PHE A C 1
ATOM 711 O O . PHE A 1 94 ? -15.474 7.745 20.919 1.00 91.56 94 PHE A O 1
ATOM 718 N N . VAL A 1 95 ? -13.441 8.661 20.597 1.00 94.06 95 VAL A N 1
ATOM 719 C CA . VAL A 1 95 ? -13.091 8.808 22.020 1.00 94.06 95 VAL A CA 1
ATOM 720 C C . VAL A 1 95 ? -13.936 9.874 22.713 1.00 94.06 95 VAL A C 1
ATOM 722 O O . VAL A 1 95 ? -14.358 9.664 23.847 1.00 94.06 95 VAL A O 1
ATOM 725 N N . GLN A 1 96 ? -14.215 11.001 22.047 1.00 94.31 96 GLN A N 1
ATOM 726 C CA . GLN A 1 96 ? -14.948 12.127 22.643 1.00 94.31 96 GLN A CA 1
ATOM 727 C C . GLN A 1 96 ? -16.328 11.739 23.191 1.00 94.31 96 GLN A C 1
ATOM 729 O O . GLN A 1 96 ? -16.756 12.278 24.206 1.00 94.31 96 GLN A O 1
ATOM 734 N N . GLU A 1 97 ? -17.002 10.779 22.562 1.00 92.62 97 GLU A N 1
ATOM 735 C CA . GLU A 1 97 ? -18.313 10.283 23.000 1.00 92.62 97 GLU A CA 1
ATOM 736 C C . GLU A 1 97 ? -18.230 9.188 24.081 1.00 92.62 97 GLU A C 1
ATOM 738 O O . GLU A 1 97 ? -19.261 8.708 24.548 1.00 92.62 97 GLU A O 1
ATOM 743 N N . ARG A 1 98 ? -17.023 8.727 24.438 1.00 92.81 98 ARG A N 1
ATOM 744 C CA . ARG A 1 98 ? -16.784 7.501 25.226 1.00 92.81 98 ARG A CA 1
ATOM 745 C C . ARG A 1 98 ? -15.828 7.717 26.402 1.00 92.81 98 ARG A C 1
ATOM 747 O O . ARG A 1 98 ? -15.258 6.756 26.906 1.00 92.81 98 ARG A O 1
ATOM 754 N N . LEU A 1 99 ? -15.669 8.959 26.860 1.00 93.38 99 LEU A N 1
ATOM 755 C CA . LEU A 1 99 ? -14.736 9.322 27.939 1.00 93.38 99 LEU A CA 1
ATOM 756 C C . LEU A 1 99 ? -15.066 8.691 29.301 1.00 93.38 99 LEU A C 1
ATOM 758 O O . LEU A 1 99 ? -14.190 8.596 30.150 1.00 93.38 99 LEU A O 1
ATOM 762 N N . GLU A 1 100 ? -16.311 8.264 29.517 1.00 95.12 100 GLU A N 1
ATOM 763 C CA . GLU A 1 100 ? -16.732 7.582 30.752 1.00 95.12 100 GLU A CA 1
ATOM 764 C C . GLU A 1 100 ? -16.417 6.073 30.744 1.00 95.12 100 GLU A C 1
ATOM 766 O O . GLU A 1 100 ? -16.627 5.384 31.742 1.00 95.12 100 GLU A O 1
ATOM 771 N N . MET A 1 101 ? -15.941 5.535 29.616 1.00 94.75 101 MET A N 1
ATOM 772 C CA . MET A 1 101 ? -15.603 4.120 29.477 1.00 94.75 101 MET A CA 1
ATOM 773 C C . MET A 1 101 ? -14.305 3.789 30.232 1.00 94.75 101 MET A C 1
ATOM 775 O O . MET A 1 101 ? -13.372 4.588 30.193 1.00 94.75 101 MET A O 1
ATOM 779 N N . PRO A 1 102 ? -14.188 2.600 30.857 1.00 96.56 102 PRO A N 1
ATOM 780 C CA . PRO A 1 102 ? -12.927 2.163 31.449 1.00 96.56 102 PRO A CA 1
ATOM 781 C C . PRO A 1 102 ? -11.783 2.149 30.427 1.00 96.56 102 PRO A C 1
ATOM 783 O O . PRO A 1 102 ? -11.958 1.658 29.308 1.00 96.56 102 PRO A O 1
ATOM 786 N N . ASP A 1 103 ? -10.602 2.613 30.839 1.00 93.38 103 ASP A N 1
ATOM 787 C CA . ASP A 1 103 ? -9.429 2.793 29.971 1.00 93.38 103 ASP A CA 1
ATOM 788 C C . ASP A 1 103 ? -9.058 1.541 29.168 1.00 93.38 103 ASP A C 1
ATOM 790 O O . ASP A 1 103 ? -8.724 1.639 27.988 1.00 93.38 103 ASP A O 1
ATOM 794 N N . GLU A 1 104 ? -9.139 0.355 29.775 1.00 94.69 104 GLU A N 1
ATOM 795 C CA . GLU A 1 104 ? -8.837 -0.915 29.102 1.00 94.69 104 GLU A CA 1
ATOM 796 C C . GLU A 1 104 ? -9.798 -1.173 27.932 1.00 94.69 104 GLU A C 1
ATOM 798 O O . GLU A 1 104 ? -9.382 -1.495 26.816 1.00 94.69 104 GLU A O 1
ATOM 803 N N . GLN A 1 105 ? -11.095 -0.966 28.165 1.00 94.25 105 GLN A N 1
ATOM 804 C CA . GLN A 1 105 ? -12.127 -1.168 27.155 1.00 94.25 105 GLN A CA 1
ATOM 805 C C . GLN A 1 105 ? -12.035 -0.110 26.050 1.00 94.25 105 GLN A C 1
ATOM 807 O O . GLN A 1 105 ? -12.153 -0.445 24.868 1.00 94.25 105 GLN A O 1
ATOM 812 N N . LEU A 1 106 ? -11.784 1.149 26.422 1.00 93.94 106 LEU A N 1
ATOM 813 C CA . LEU A 1 106 ? -11.607 2.242 25.472 1.00 93.94 106 LEU A CA 1
ATOM 814 C C . LEU A 1 106 ? -10.370 2.006 24.599 1.00 93.94 106 LEU A C 1
ATOM 816 O O . LEU A 1 106 ? -10.455 2.124 23.378 1.00 93.94 106 LEU A O 1
ATOM 820 N N . SER A 1 107 ? -9.254 1.590 25.201 1.00 93.44 107 SER A N 1
ATOM 821 C CA . SER A 1 107 ? -8.014 1.259 24.489 1.00 93.44 107 SER A CA 1
ATOM 822 C C . SER A 1 107 ? -8.242 0.148 23.465 1.00 93.44 107 SER A C 1
ATOM 824 O O . SER A 1 107 ? -7.924 0.320 22.288 1.00 93.44 107 SER A O 1
ATOM 826 N N . TYR A 1 108 ? -8.892 -0.949 23.862 1.00 95.00 108 TYR A N 1
ATOM 827 C CA . TYR A 1 108 ? -9.216 -2.047 22.950 1.00 95.00 108 TYR A CA 1
ATOM 828 C C . TYR A 1 108 ? -10.073 -1.594 21.752 1.00 95.00 108 TYR A C 1
ATOM 830 O O . TYR A 1 108 ? -9.831 -1.983 20.601 1.00 95.00 108 TYR A O 1
ATOM 838 N N . GLN A 1 109 ? -11.074 -0.744 21.995 1.00 94.06 109 GLN A N 1
ATOM 839 C CA . GLN A 1 109 ? -11.927 -0.215 20.932 1.00 94.06 109 GLN A CA 1
ATOM 840 C C . GLN A 1 109 ? -11.179 0.756 20.010 1.00 94.06 109 GLN A C 1
ATOM 842 O O . GLN A 1 109 ? -11.345 0.682 18.791 1.00 94.06 109 GLN A O 1
ATOM 847 N N . CYS A 1 110 ? -10.319 1.610 20.564 1.00 94.12 110 CYS A N 1
ATOM 848 C CA . CYS A 1 110 ? -9.436 2.502 19.816 1.00 94.12 110 CYS A CA 1
ATOM 849 C C . CYS A 1 110 ? -8.507 1.723 18.882 1.00 94.12 110 CYS A C 1
ATOM 851 O O . CYS A 1 110 ? -8.420 2.022 17.690 1.00 94.12 110 CYS A O 1
ATOM 853 N N . GLU A 1 111 ? -7.862 0.670 19.382 1.00 94.62 111 GLU A N 1
ATOM 854 C CA . GLU A 1 111 ? -7.027 -0.180 18.540 1.00 94.62 111 GLU A CA 1
ATOM 855 C C . GLU A 1 111 ? -7.843 -0.894 17.454 1.00 94.62 111 GLU A C 1
ATOM 857 O O . GLU A 1 111 ? -7.382 -1.035 16.323 1.00 94.62 111 GLU A O 1
ATOM 862 N N . THR A 1 112 ? -9.066 -1.330 17.765 1.00 94.00 112 THR A N 1
ATOM 863 C CA . THR A 1 112 ? -9.978 -1.923 16.774 1.00 94.00 112 THR A CA 1
ATOM 864 C C . THR A 1 112 ? -10.332 -0.914 15.679 1.00 94.00 112 THR A C 1
ATOM 866 O O . THR A 1 112 ? -10.289 -1.251 14.494 1.00 94.00 112 THR A O 1
ATOM 869 N N . ALA A 1 113 ? -10.629 0.335 16.050 1.00 93.06 113 ALA A N 1
ATOM 870 C CA . ALA A 1 113 ? -10.890 1.417 15.106 1.00 93.06 113 ALA A CA 1
ATOM 871 C C . ALA A 1 113 ? -9.676 1.677 14.199 1.00 93.06 113 ALA A C 1
ATOM 873 O O . ALA A 1 113 ? -9.835 1.748 12.983 1.00 93.06 113 ALA A O 1
ATOM 874 N N . ILE A 1 114 ? -8.463 1.709 14.759 1.00 94.31 114 ILE A N 1
ATOM 875 C CA . ILE A 1 114 ? -7.216 1.835 13.989 1.00 94.31 114 ILE A CA 1
ATOM 876 C C . ILE A 1 114 ? -7.026 0.636 13.044 1.00 94.31 114 ILE A C 1
ATOM 878 O O . ILE A 1 114 ? -6.753 0.820 11.861 1.00 94.31 114 ILE A O 1
ATOM 882 N N . ARG A 1 115 ? -7.218 -0.603 13.515 1.00 94.62 115 ARG A N 1
ATOM 883 C CA . ARG A 1 115 ? -7.061 -1.832 12.705 1.00 94.62 115 ARG A CA 1
ATOM 884 C C . ARG A 1 115 ? -8.049 -1.927 11.542 1.00 94.62 115 ARG A C 1
ATOM 886 O O . ARG A 1 115 ? -7.749 -2.585 10.545 1.00 94.62 115 ARG A O 1
ATOM 893 N N . ASN A 1 116 ? -9.198 -1.256 11.623 1.00 94.12 116 ASN A N 1
ATOM 894 C CA . ASN A 1 116 ? -10.141 -1.176 10.507 1.00 94.12 116 ASN A CA 1
ATOM 895 C C . ASN A 1 116 ? -9.570 -0.444 9.282 1.00 94.12 116 ASN A C 1
ATOM 897 O O . ASN A 1 116 ? -10.038 -0.688 8.174 1.00 94.12 116 ASN A O 1
ATOM 901 N N . TYR A 1 117 ? -8.536 0.379 9.460 1.00 93.12 117 TYR A N 1
ATOM 902 C CA . TYR A 1 117 ? -7.803 1.016 8.365 1.00 93.12 117 TYR A CA 1
ATOM 903 C C . TYR A 1 117 ? -6.696 0.138 7.763 1.00 93.12 117 TYR A C 1
ATOM 905 O O . TYR A 1 117 ? -6.044 0.566 6.815 1.00 93.12 117 TYR A O 1
ATOM 913 N N . ASP A 1 118 ? -6.463 -1.065 8.308 1.00 93.88 118 ASP A N 1
ATOM 914 C CA . ASP A 1 118 ? -5.367 -1.960 7.905 1.00 93.88 118 ASP A CA 1
ATOM 915 C C . ASP A 1 118 ? -4.009 -1.235 7.809 1.00 93.88 118 ASP A C 1
ATOM 917 O O . ASP A 1 118 ? -3.365 -1.234 6.756 1.00 93.88 118 ASP A O 1
ATOM 921 N N . PRO A 1 119 ? -3.563 -0.535 8.867 1.00 91.31 119 PRO A N 1
ATOM 922 C CA . PRO A 1 119 ? -2.366 0.282 8.769 1.00 91.31 119 PRO A CA 1
ATOM 923 C C . PRO A 1 119 ? -1.123 -0.598 8.589 1.00 91.31 119 PRO A C 1
ATOM 925 O O . PRO A 1 119 ? -0.811 -1.438 9.432 1.00 91.31 119 PRO A O 1
ATOM 928 N N . CYS A 1 120 ? -0.354 -0.357 7.524 1.00 90.75 120 CYS A N 1
ATOM 929 C CA . CYS A 1 120 ? 1.010 -0.870 7.415 1.00 90.75 120 CYS A CA 1
ATOM 930 C C . CYS A 1 120 ? 1.974 0.187 7.965 1.00 90.75 120 CYS A C 1
ATOM 932 O O . CYS A 1 120 ? 2.443 1.048 7.221 1.00 90.75 120 CYS A O 1
ATOM 934 N N . ILE A 1 121 ? 2.274 0.130 9.266 1.00 83.00 121 ILE A N 1
ATOM 935 C CA . ILE A 1 121 ? 3.147 1.120 9.927 1.00 83.00 121 ILE A CA 1
ATOM 936 C C . ILE A 1 121 ? 4.539 1.147 9.286 1.00 83.00 121 ILE A C 1
ATOM 938 O O . ILE A 1 121 ? 5.035 2.216 8.948 1.00 83.00 121 ILE A O 1
ATOM 942 N N . SER A 1 122 ? 5.117 -0.022 8.998 1.00 82.12 122 SER A N 1
ATOM 943 C CA . SER A 1 122 ? 6.406 -0.132 8.302 1.00 82.12 122 SER A CA 1
ATOM 944 C C . SER A 1 122 ? 6.396 0.488 6.902 1.00 82.12 122 SER A C 1
ATOM 946 O O . SER A 1 122 ? 7.431 0.952 6.440 1.00 82.12 122 SER A O 1
ATOM 948 N N . CYS A 1 123 ? 5.241 0.511 6.228 1.00 74.31 123 CYS A N 1
ATOM 949 C CA . CYS A 1 123 ? 5.091 1.172 4.935 1.00 74.31 123 CYS A CA 1
ATOM 950 C C . CYS A 1 123 ? 4.922 2.687 5.093 1.00 74.31 123 CYS A C 1
ATOM 952 O O . CYS A 1 123 ? 5.305 3.422 4.197 1.00 74.31 123 CYS A O 1
ATOM 954 N N . ALA A 1 124 ? 4.305 3.144 6.188 1.00 74.88 124 ALA A N 1
ATOM 955 C CA . ALA A 1 124 ? 3.930 4.539 6.417 1.00 74.88 124 ALA A CA 1
ATOM 956 C C . ALA A 1 124 ? 5.094 5.419 6.891 1.00 74.88 124 ALA A C 1
ATOM 958 O O . ALA A 1 124 ? 5.064 6.632 6.696 1.00 74.88 124 ALA A O 1
ATOM 959 N N . THR A 1 125 ? 6.100 4.821 7.528 1.00 75.00 125 THR A N 1
ATOM 960 C CA . THR A 1 125 ? 7.235 5.538 8.111 1.00 75.00 125 THR A CA 1
ATOM 961 C C . THR A 1 125 ? 8.539 5.126 7.437 1.00 75.00 125 THR A C 1
ATOM 963 O O . THR A 1 125 ? 8.932 3.965 7.503 1.00 75.00 125 THR A O 1
ATOM 966 N N . HIS A 1 126 ? 9.259 6.089 6.862 1.00 65.31 126 HIS A N 1
ATOM 967 C CA . HIS A 1 126 ? 10.621 5.904 6.337 1.00 65.31 126 HIS A CA 1
ATOM 968 C C . HIS A 1 126 ? 11.686 6.432 7.312 1.00 65.31 126 HIS A C 1
ATOM 970 O O . HIS A 1 126 ? 12.677 7.025 6.898 1.00 65.31 126 HIS A O 1
ATOM 976 N N . PHE A 1 127 ? 11.457 6.281 8.617 1.00 65.62 127 PHE A N 1
ATOM 977 C CA . PHE A 1 127 ? 12.257 6.937 9.646 1.00 65.62 127 PHE A CA 1
ATOM 978 C C . PHE A 1 127 ? 12.751 5.927 10.685 1.00 65.62 127 PHE A C 1
ATOM 980 O O . PHE A 1 127 ? 11.965 5.273 11.366 1.00 65.62 127 PHE A O 1
ATOM 987 N N . LEU A 1 128 ? 14.072 5.866 10.825 1.00 55.56 128 LEU A N 1
ATOM 988 C CA . LEU A 1 128 ? 14.730 5.637 12.102 1.00 55.56 128 LEU A CA 1
ATOM 989 C C . LEU A 1 128 ? 16.045 6.418 12.072 1.00 55.56 128 LEU A C 1
ATOM 991 O O . LEU A 1 128 ? 17.008 5.981 11.446 1.00 55.56 128 LEU A O 1
ATOM 995 N N . ASP A 1 129 ? 16.080 7.567 12.743 1.00 61.97 129 ASP A N 1
ATOM 996 C CA . ASP A 1 129 ? 17.329 8.287 12.989 1.00 61.97 129 ASP A CA 1
ATOM 997 C C . ASP A 1 129 ? 17.879 7.816 14.344 1.00 61.97 129 ASP A C 1
ATOM 999 O O . ASP A 1 129 ? 17.431 8.240 15.413 1.00 61.97 129 ASP A O 1
ATOM 1003 N N . LEU A 1 130 ? 18.754 6.808 14.305 1.00 69.62 130 LEU A N 1
ATOM 1004 C CA . LEU A 1 130 ? 19.229 6.100 15.492 1.00 69.62 130 LEU A CA 1
ATOM 1005 C C . LEU A 1 130 ? 20.567 6.673 15.964 1.00 69.62 130 LEU A C 1
ATOM 1007 O O . LEU A 1 130 ? 21.611 6.418 15.365 1.00 69.62 130 LEU A O 1
ATOM 1011 N N . ARG A 1 131 ? 20.560 7.356 17.110 1.00 73.25 131 ARG A N 1
ATOM 1012 C CA . ARG A 1 131 ? 21.783 7.733 17.827 1.00 73.25 131 ARG A CA 1
ATOM 1013 C C . ARG A 1 131 ? 21.957 6.832 19.049 1.00 73.25 131 ARG A C 1
ATOM 1015 O O . ARG A 1 131 ? 21.259 6.994 20.043 1.00 73.25 131 ARG A O 1
ATOM 1022 N N . VAL A 1 132 ? 22.868 5.860 18.963 1.00 75.25 132 VAL A N 1
ATOM 1023 C CA . VAL A 1 132 ? 23.201 4.959 20.082 1.00 75.25 132 VAL A CA 1
ATOM 1024 C C . VAL A 1 132 ? 24.472 5.444 20.765 1.00 75.25 132 VAL A C 1
ATOM 1026 O O . VAL A 1 132 ? 25.554 5.358 20.189 1.00 75.25 132 VAL A O 1
ATOM 1029 N N . GLU A 1 133 ? 24.357 5.885 22.013 1.00 72.44 133 GLU A N 1
ATOM 1030 C CA . GLU A 1 133 ? 25.507 6.079 22.898 1.00 72.44 133 GLU A CA 1
ATOM 1031 C C . GLU A 1 133 ? 25.621 4.867 23.824 1.00 72.44 133 GLU A C 1
ATOM 1033 O O . GLU A 1 133 ? 24.698 4.548 24.574 1.00 72.44 133 GLU A O 1
ATOM 1038 N N . ARG A 1 134 ? 26.745 4.149 23.735 1.00 76.38 134 ARG A N 1
ATOM 1039 C CA . ARG A 1 134 ? 27.060 3.019 24.617 1.00 76.38 134 ARG A CA 1
ATOM 1040 C C . ARG A 1 134 ? 28.048 3.489 25.681 1.00 76.38 134 ARG A C 1
ATOM 1042 O O . ARG A 1 134 ? 28.999 4.192 25.347 1.00 76.38 134 ARG A O 1
ATOM 1049 N N . ARG A 1 135 ? 27.785 3.118 26.935 1.00 66.62 135 ARG A N 1
ATOM 1050 C CA . ARG A 1 135 ? 28.732 3.258 28.048 1.00 66.62 135 ARG A CA 1
ATOM 1051 C C . ARG A 1 135 ? 29.729 2.112 28.052 1.00 66.62 135 ARG A C 1
ATOM 1053 O O . ARG A 1 135 ? 29.322 1.002 27.641 1.00 66.62 135 ARG A O 1
#

Sequence (135 aa):
QKCRNPFRSILVRAVELAYALEEAVRVIDDWQGAAAPAIEVPVRAGVGHGATEAPRGLLYHRYRIAEDGSIGEATIVPPTSQNQLAVEGDLRAFVQERLEMPDEQLSYQCETAIRNYDPCISCATHFLDLRVERR